Protein AF-A0A5N7SQB0-F1 (afdb_monomer)

pLDDT: mean 90.62, std 7.7, range [56.22, 97.38]

Secondary structure (DSSP, 8-state):
--HHHHHHHHHHTT-PPPPHHHHHHHTTS-HHHHHHHHHHHHHHHHHHH-HHHHHHHHHHHHHHHHHHHHHHHHHHHHHHHHHHHHHHHHHHHHHHHHHHHHHHHHHHHHHT--

Foldseek 3Di:
DDPVVVQVVQVVVVHDHDDLVSVCVVVVHDSVVSVVVVVVVVVVCVCVVPVVNVVVVVVVVVVVVVVVVVVVVVVVVVVVVVVVVVVVVVVVVVVVVVVVVVVVVVVCVVVVVD

Nearest PDB structures (foldseek):
  1xsv-assembly1_B  TM=2.990E-01  e=1.217E+00  Staphylococcus aureus

Structure (mmCIF, N/CA/C/O backbone):
data_AF-A0A5N7SQB0-F1
#
_entry.id   AF-A0A5N7SQB0-F1
#
loop_
_atom_site.group_PDB
_atom_site.id
_atom_site.type_symbol
_atom_site.label_atom_id
_atom_site.label_alt_id
_atom_site.label_comp_id
_atom_site.label_asym_id
_atom_site.label_entity_id
_atom_site.label_seq_id
_atom_site.pdbx_PDB_ins_code
_atom_site.Cartn_x
_atom_site.Cartn_y
_atom_site.Cartn_z
_atom_site.occupancy
_atom_site.B_iso_or_equiv
_atom_site.auth_seq_id
_atom_site.auth_comp_id
_atom_site.auth_asym_id
_atom_site.auth_atom_id
_atom_site.pdbx_PDB_model_num
ATOM 1 N N . MET A 1 1 ? -42.884 0.099 14.820 1.00 60.56 1 MET A N 1
ATOM 2 C CA . MET A 1 1 ? -41.728 0.254 15.721 1.00 60.56 1 MET A CA 1
ATOM 3 C C . MET A 1 1 ? -41.604 -0.990 16.571 1.00 60.56 1 MET A C 1
ATOM 5 O O . MET A 1 1 ? -42.610 -1.422 17.122 1.00 60.56 1 MET A O 1
ATOM 9 N N . THR A 1 2 ? -40.414 -1.573 16.641 1.00 82.12 2 THR A N 1
ATOM 10 C CA . THR A 1 2 ? -40.119 -2.744 17.480 1.00 82.12 2 THR A CA 1
ATOM 11 C C . THR A 1 2 ? -39.873 -2.333 18.937 1.00 82.12 2 THR A C 1
ATOM 13 O O . THR A 1 2 ? -39.566 -1.176 19.230 1.00 82.12 2 THR A O 1
ATOM 16 N N . GLU A 1 3 ? -39.988 -3.275 19.876 1.00 84.62 3 GLU A N 1
ATOM 17 C CA . GLU A 1 3 ? -39.728 -3.027 21.305 1.00 84.62 3 GLU A CA 1
ATOM 18 C C . GLU A 1 3 ? -38.309 -2.481 21.552 1.00 84.62 3 GLU A C 1
ATOM 20 O O . GLU A 1 3 ? -38.100 -1.591 22.376 1.00 84.62 3 GLU A O 1
ATOM 25 N N . PHE A 1 4 ? -37.331 -2.954 20.779 1.00 88.44 4 PHE A N 1
ATOM 26 C CA . PHE A 1 4 ? -35.957 -2.467 20.843 1.00 88.44 4 PHE A CA 1
ATOM 27 C C . PHE A 1 4 ? -35.809 -1.018 20.358 1.00 88.44 4 PHE A C 1
ATOM 29 O O . PHE A 1 4 ? -35.087 -0.239 20.980 1.00 88.44 4 PHE A O 1
ATOM 36 N N . GLU A 1 5 ? -36.513 -0.623 19.295 1.00 87.56 5 GLU A N 1
ATOM 37 C CA . GLU A 1 5 ? -36.507 0.762 18.804 1.00 87.56 5 GLU A CA 1
ATOM 38 C C . GLU A 1 5 ? -37.058 1.734 19.855 1.00 87.56 5 GLU A C 1
ATOM 40 O O . GLU A 1 5 ? -36.481 2.800 20.071 1.00 87.56 5 GLU A O 1
ATOM 45 N N . LEU A 1 6 ? -38.111 1.338 20.577 1.00 89.44 6 LEU A N 1
ATOM 46 C CA . LEU A 1 6 ? -38.659 2.121 21.689 1.00 89.44 6 LEU A CA 1
ATOM 47 C C . LEU A 1 6 ? -37.648 2.270 22.835 1.00 89.44 6 LEU A C 1
ATOM 49 O O . LEU A 1 6 ? -37.477 3.367 23.371 1.00 89.44 6 LEU A O 1
ATOM 53 N N . GLN A 1 7 ? -36.924 1.200 23.176 1.00 91.50 7 GLN A N 1
ATOM 54 C CA . GLN A 1 7 ? -35.849 1.255 24.175 1.00 91.50 7 GLN A CA 1
ATOM 55 C C . GLN A 1 7 ? -34.690 2.160 23.730 1.00 91.50 7 GLN A C 1
ATOM 57 O O . GLN A 1 7 ? -34.118 2.876 24.549 1.00 91.50 7 GLN A O 1
ATOM 62 N N . LEU A 1 8 ? -34.355 2.167 22.438 1.00 91.50 8 LEU A N 1
ATOM 63 C CA . LEU A 1 8 ? -33.333 3.041 21.855 1.00 91.50 8 LEU A CA 1
ATOM 64 C C . LEU A 1 8 ? -33.718 4.520 21.952 1.00 91.50 8 LEU A C 1
ATOM 66 O O . LEU A 1 8 ? -32.888 5.345 22.336 1.00 91.50 8 LEU A O 1
ATOM 70 N N . VAL A 1 9 ? -34.970 4.852 21.631 1.00 92.38 9 VAL A N 1
ATOM 71 C CA . VAL A 1 9 ? -35.502 6.217 21.754 1.00 92.38 9 VAL A CA 1
ATOM 72 C C . VAL A 1 9 ? -35.510 6.657 23.218 1.00 92.38 9 VAL A C 1
ATOM 74 O O . VAL A 1 9 ? -34.999 7.733 23.531 1.00 92.38 9 VAL A O 1
ATOM 77 N N . ALA A 1 10 ? -35.996 5.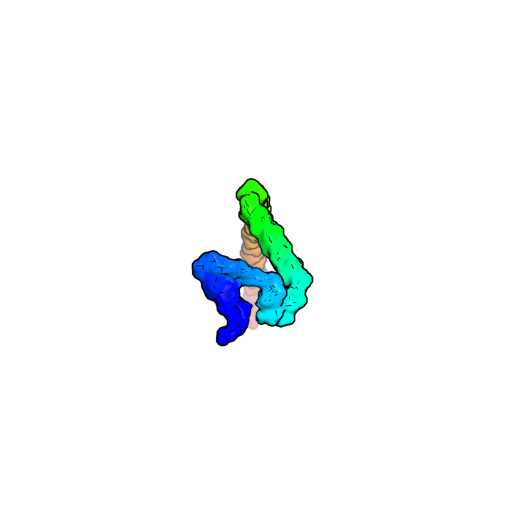806 24.127 1.00 92.25 10 ALA A N 1
ATOM 78 C CA . ALA A 1 10 ? -36.001 6.093 25.560 1.00 92.25 10 ALA A CA 1
ATOM 79 C C . ALA A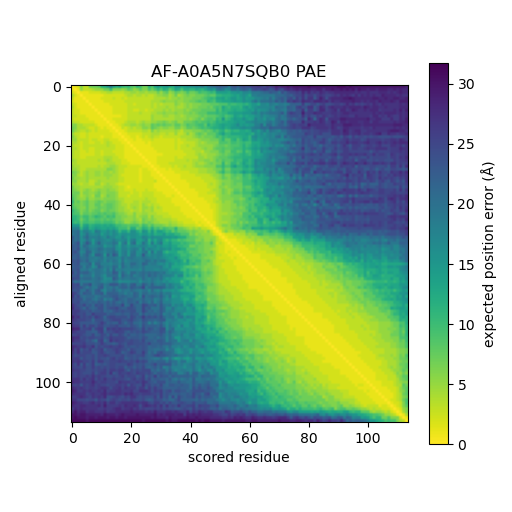 1 10 ? -34.584 6.300 26.112 1.00 92.25 10 ALA A C 1
ATOM 81 O O . ALA A 1 10 ? -34.348 7.230 26.880 1.00 92.25 10 ALA A O 1
ATOM 82 N N . TRP A 1 11 ? -33.618 5.478 25.694 1.00 94.56 11 TRP A N 1
ATOM 83 C CA . TRP A 1 11 ? -32.230 5.621 26.123 1.00 94.56 11 TRP A CA 1
ATOM 84 C C . TRP A 1 11 ? -31.598 6.930 25.635 1.00 94.56 11 TRP A C 1
ATOM 86 O O . TRP A 1 11 ? -30.933 7.614 26.413 1.00 94.56 11 TR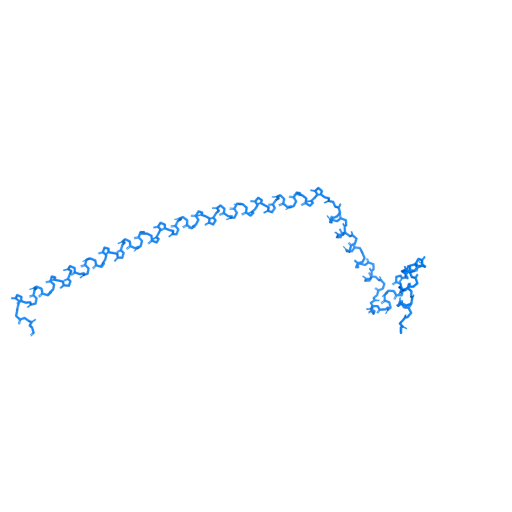P A O 1
ATOM 96 N N . ARG A 1 12 ? -31.841 7.329 24.377 1.00 93.44 12 ARG A N 1
ATOM 97 C CA . ARG A 1 12 ? -31.364 8.618 23.840 1.00 93.44 12 ARG A CA 1
ATOM 98 C C . ARG A 1 12 ? -31.939 9.821 24.587 1.00 93.44 12 ARG A C 1
ATOM 100 O O . ARG A 1 12 ? -31.262 10.836 24.6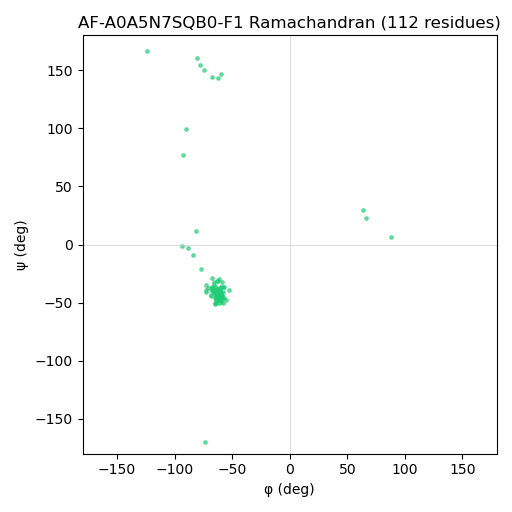90 1.00 93.44 12 ARG A O 1
ATOM 107 N N . ALA A 1 13 ? -33.141 9.690 25.143 1.00 94.50 13 ALA A N 1
ATOM 108 C CA . ALA A 1 13 ? -33.770 10.695 25.996 1.00 94.50 13 ALA A CA 1
ATOM 109 C C . ALA A 1 13 ? -33.285 10.661 27.467 1.00 94.50 13 ALA A C 1
ATOM 111 O O . ALA A 1 13 ? -33.895 11.291 28.325 1.00 94.50 13 ALA A O 1
ATOM 112 N N . GLY A 1 14 ? -32.214 9.920 27.785 1.00 93.31 14 GLY A N 1
ATOM 113 C CA . GLY A 1 14 ? -31.669 9.799 29.146 1.00 93.31 14 GLY A CA 1
ATOM 114 C C . GLY A 1 14 ? -32.304 8.688 29.990 1.00 93.31 14 GLY A C 1
ATOM 115 O O . GLY A 1 14 ? -31.998 8.557 31.174 1.00 93.31 14 GLY A O 1
ATOM 116 N N . GLY A 1 15 ? -33.175 7.869 29.397 1.00 92.81 15 GLY A N 1
ATOM 117 C CA . GLY A 1 15 ? -33.765 6.697 30.035 1.00 92.81 15 GLY A CA 1
ATOM 118 C C . GLY A 1 15 ? -32.791 5.523 30.187 1.00 92.81 15 GLY A C 1
ATOM 119 O O . GLY A 1 15 ? -31.580 5.623 29.973 1.00 92.81 15 GLY A O 1
ATOM 120 N N . ARG A 1 16 ? -33.325 4.355 30.562 1.00 92.62 16 ARG A N 1
ATOM 121 C CA . ARG A 1 16 ? -32.517 3.141 30.769 1.00 92.62 16 ARG A CA 1
ATOM 122 C C . ARG A 1 16 ? -31.922 2.620 29.458 1.00 92.62 16 ARG A C 1
ATOM 124 O O . ARG A 1 16 ? -32.572 2.640 28.419 1.00 92.62 16 ARG A O 1
ATOM 131 N N . LYS A 1 17 ? -30.698 2.088 29.545 1.00 92.50 17 LYS A N 1
ATOM 132 C CA . LYS A 1 17 ? -30.027 1.395 28.435 1.00 92.50 17 LYS A CA 1
ATOM 133 C C . LYS A 1 17 ? -30.812 0.146 28.001 1.00 92.50 17 LYS A C 1
ATOM 135 O O . LYS A 1 17 ? -31.319 -0.561 28.876 1.00 92.50 17 LYS A O 1
ATOM 140 N N . PRO A 1 18 ? -30.850 -0.176 26.693 1.00 92.12 18 PRO A N 1
ATOM 141 C CA . PRO A 1 18 ? -31.406 -1.435 26.211 1.00 92.12 18 PRO A CA 1
ATOM 142 C C . PRO A 1 18 ? -30.665 -2.637 26.803 1.00 92.12 18 PRO A C 1
ATOM 144 O O . PRO A 1 18 ? -29.456 -2.594 27.044 1.00 92.12 18 PRO A O 1
ATOM 147 N N . SER A 1 19 ? -31.393 -3.726 27.021 1.00 91.69 19 SER A N 1
ATOM 148 C CA . SER A 1 19 ? -30.807 -4.969 27.520 1.00 91.69 19 SER A CA 1
ATOM 149 C C . SER A 1 19 ? -30.075 -5.732 26.409 1.00 91.69 19 SER A C 1
ATOM 151 O O . SER A 1 19 ? -30.438 -5.659 25.239 1.00 91.69 19 SER A O 1
ATOM 153 N N . VAL A 1 20 ? -29.089 -6.561 26.768 1.00 91.25 20 VAL A N 1
ATOM 154 C CA . VAL A 1 20 ? -28.423 -7.456 25.797 1.00 91.25 20 VAL A CA 1
ATOM 155 C C . VAL A 1 20 ? -29.420 -8.410 25.133 1.00 91.25 20 VAL A C 1
ATOM 157 O O . VAL A 1 20 ? -29.250 -8.774 23.973 1.00 91.25 20 VAL A O 1
ATOM 160 N N . ARG A 1 21 ? -30.472 -8.808 25.858 1.00 92.19 21 ARG A N 1
ATOM 161 C CA . ARG A 1 21 ? -31.533 -9.671 25.335 1.00 92.19 21 ARG A CA 1
ATOM 162 C C . ARG A 1 21 ? -32.320 -8.977 24.224 1.00 92.19 21 ARG A C 1
ATOM 164 O O . ARG A 1 21 ? -32.428 -9.547 23.148 1.00 92.19 21 ARG A O 1
ATOM 171 N N . SER A 1 22 ? -32.790 -7.755 24.461 1.00 92.31 22 SER A N 1
ATOM 172 C CA . SER A 1 22 ? -33.559 -6.998 23.466 1.00 92.31 22 SER A CA 1
ATOM 173 C C . SER A 1 22 ? -32.724 -6.625 22.240 1.00 92.31 22 SER A C 1
ATOM 175 O O . SER A 1 22 ? -33.233 -6.667 21.126 1.00 92.31 22 SER A O 1
ATOM 177 N N . VAL A 1 23 ? -31.425 -6.350 22.417 1.00 91.06 23 VAL A N 1
ATOM 178 C CA . VAL A 1 23 ? -30.479 -6.180 21.297 1.00 91.06 23 VAL A CA 1
ATOM 179 C C . VAL A 1 23 ? -30.352 -7.472 20.483 1.00 91.06 23 VAL A C 1
ATOM 181 O O . VAL A 1 23 ? -30.419 -7.444 19.258 1.00 91.06 23 VAL A O 1
ATOM 184 N N . ALA A 1 24 ? -30.169 -8.613 21.153 1.00 92.31 24 ALA A N 1
ATOM 185 C CA . ALA A 1 24 ? -30.009 -9.908 20.497 1.00 92.31 24 ALA A CA 1
ATOM 186 C C . ALA A 1 24 ? -31.264 -10.305 19.700 1.00 92.31 24 ALA A C 1
ATOM 188 O O . ALA A 1 24 ? -31.150 -10.706 18.543 1.00 92.31 24 ALA A O 1
ATOM 189 N N . GLU A 1 25 ? -32.444 -10.136 20.303 1.00 92.25 25 GLU A N 1
ATOM 190 C CA . GLU A 1 25 ? -33.745 -10.409 19.682 1.00 92.25 25 GLU A CA 1
ATOM 191 C C . GLU A 1 25 ? -33.989 -9.501 18.467 1.00 92.25 25 GLU A C 1
ATOM 193 O O . GLU A 1 25 ? -34.350 -10.000 17.404 1.00 92.25 25 GLU A O 1
ATOM 198 N N . ALA A 1 26 ? -33.704 -8.198 18.568 1.00 91.38 26 ALA A N 1
ATOM 199 C CA . ALA A 1 26 ? -33.860 -7.266 17.448 1.00 91.38 26 ALA A CA 1
ATOM 200 C C . ALA A 1 26 ? -32.907 -7.547 16.277 1.00 91.38 26 ALA A C 1
ATOM 202 O O . ALA A 1 26 ? -33.259 -7.320 15.122 1.00 91.38 26 ALA A O 1
ATOM 203 N N . CYS A 1 27 ? -31.703 -8.044 16.565 1.00 88.38 27 CYS A N 1
ATOM 204 C CA . CYS A 1 27 ? -30.715 -8.403 15.551 1.00 88.38 27 CYS A CA 1
ATOM 205 C C . CYS A 1 27 ? -30.856 -9.847 15.037 1.00 88.38 27 CYS A C 1
ATOM 207 O O . CYS A 1 27 ? -30.090 -10.240 14.160 1.00 88.38 27 CYS A O 1
ATOM 209 N N . GLY A 1 28 ? -31.780 -10.650 15.579 1.00 92.81 28 GLY A N 1
ATOM 210 C CA . GLY A 1 28 ? -31.946 -12.055 15.193 1.00 92.81 28 GLY A CA 1
ATOM 211 C C . GLY A 1 28 ? -30.730 -12.936 15.511 1.00 92.81 28 GLY A C 1
ATOM 212 O O . GLY A 1 28 ? -30.461 -13.900 14.799 1.00 92.81 28 GLY A O 1
ATOM 213 N N . ILE A 1 29 ? -29.966 -12.606 16.558 1.00 93.81 29 ILE A N 1
ATOM 214 C CA . ILE A 1 29 ? -28.738 -13.319 16.947 1.00 93.81 29 ILE A CA 1
ATOM 215 C C . ILE A 1 29 ? -28.794 -13.805 18.395 1.00 93.81 29 ILE A C 1
ATOM 217 O O . ILE A 1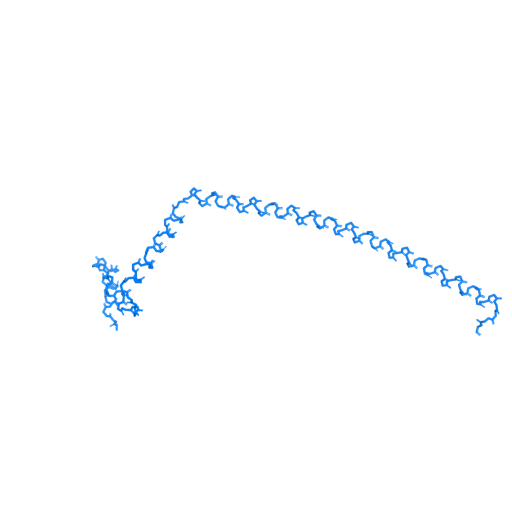 29 ? -29.622 -13.386 19.197 1.00 93.81 29 ILE A O 1
ATOM 221 N N . SER A 1 30 ? -27.866 -14.685 18.773 1.00 95.56 30 SER A N 1
ATOM 222 C CA . SER A 1 30 ? -27.741 -15.124 20.164 1.00 95.56 30 SER A CA 1
ATOM 223 C C . SER A 1 30 ? -27.109 -14.049 21.057 1.00 95.56 30 SER A C 1
ATOM 225 O O . SER A 1 30 ? -26.221 -13.302 20.635 1.00 95.56 30 SER A O 1
ATOM 227 N N . ARG A 1 31 ? -27.478 -14.040 22.347 1.00 94.31 31 ARG A N 1
ATOM 228 C CA . ARG A 1 31 ? -26.856 -13.171 23.370 1.00 94.31 31 ARG A CA 1
ATOM 229 C C . ARG A 1 31 ? -25.329 -13.309 23.405 1.00 94.31 31 ARG A C 1
ATOM 231 O O . ARG A 1 31 ? -24.622 -12.313 23.507 1.00 94.31 31 ARG A O 1
ATOM 238 N N . GLN A 1 32 ? -24.813 -14.532 23.252 1.00 95.19 32 GLN A N 1
ATOM 239 C CA . GLN A 1 32 ? -23.372 -14.812 23.193 1.00 95.19 32 GLN A CA 1
ATOM 240 C C . GLN A 1 32 ? -22.679 -14.053 22.049 1.00 95.19 32 GLN A C 1
ATOM 242 O O . GLN A 1 32 ? -21.540 -13.612 22.182 1.00 95.19 32 GLN A O 1
ATOM 247 N N . SER A 1 33 ? -23.356 -13.910 20.908 1.00 93.56 33 SER A N 1
ATOM 248 C CA . SER A 1 33 ? -22.817 -13.208 19.741 1.00 93.56 33 SER A CA 1
ATOM 249 C C . SER A 1 33 ? -22.785 -11.698 19.961 1.00 93.56 33 SER A C 1
ATOM 251 O O . SER A 1 33 ? -21.806 -11.063 19.577 1.00 93.56 33 SER A O 1
ATOM 253 N N . VAL A 1 34 ? -23.766 -11.141 20.683 1.00 92.94 34 VAL A N 1
ATOM 254 C CA . VAL A 1 34 ? -23.726 -9.739 21.134 1.00 92.94 34 VAL A CA 1
ATOM 255 C C . VAL A 1 34 ? -22.517 -9.493 22.040 1.00 92.94 34 VAL A C 1
ATOM 257 O O . VAL A 1 34 ? -21.773 -8.543 21.807 1.00 92.94 34 VAL A O 1
ATOM 260 N N . TYR A 1 35 ? -22.257 -10.366 23.021 1.00 94.25 35 TYR A N 1
ATOM 261 C CA . TYR A 1 35 ? -21.085 -10.231 23.896 1.00 94.25 35 TYR A CA 1
ATOM 262 C C . TYR A 1 35 ? -19.761 -10.315 23.130 1.00 94.25 35 TYR A C 1
ATOM 264 O O . TYR A 1 35 ? -18.891 -9.471 23.338 1.00 94.25 35 TYR A O 1
ATOM 272 N N . ARG A 1 36 ? -19.622 -11.276 22.207 1.00 93.12 36 ARG A N 1
ATOM 273 C CA . ARG A 1 36 ? -18.423 -11.396 21.359 1.00 93.12 36 ARG A CA 1
ATOM 274 C C . ARG A 1 36 ? -18.211 -10.155 20.494 1.00 93.12 36 ARG A C 1
ATOM 276 O O . ARG A 1 36 ? -17.101 -9.631 20.431 1.00 93.12 36 ARG A O 1
ATOM 283 N N . SER A 1 37 ? -19.277 -9.652 19.872 1.00 90.94 37 SER A N 1
ATOM 284 C CA . SER A 1 37 ? -19.218 -8.423 19.078 1.00 90.94 37 SER A CA 1
ATOM 285 C C . SER A 1 37 ? -18.821 -7.225 19.939 1.00 90.94 37 SER A C 1
ATOM 287 O O . SER A 1 37 ? -17.961 -6.442 19.545 1.00 90.94 37 SER A O 1
ATOM 289 N N . HIS A 1 38 ? -19.407 -7.090 21.130 1.00 90.75 38 HIS A N 1
ATOM 290 C CA . HIS A 1 38 ? -19.089 -6.006 22.052 1.00 90.75 38 HIS A CA 1
ATOM 291 C C . HIS A 1 38 ? -17.623 -6.049 22.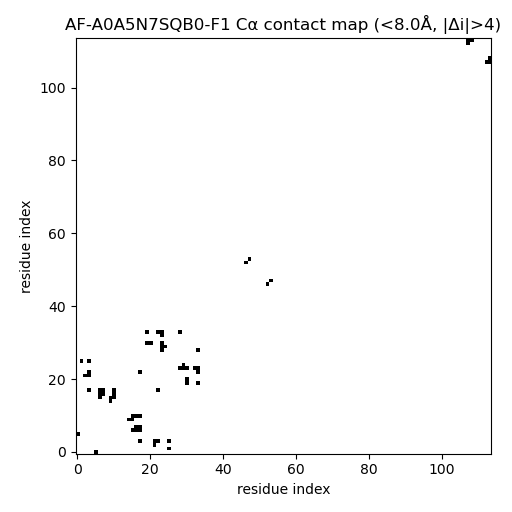503 1.00 90.75 38 HIS A C 1
ATOM 293 O O . HIS A 1 38 ? -16.945 -5.028 22.446 1.00 90.75 38 HIS A O 1
ATOM 299 N N . GLN A 1 39 ? -17.107 -7.227 22.868 1.00 92.62 39 GLN A N 1
ATOM 300 C CA . GLN A 1 39 ? -15.697 -7.407 23.226 1.00 92.62 39 GLN A CA 1
ATOM 301 C C . GLN A 1 39 ? -14.755 -7.000 22.089 1.00 92.62 39 GLN A C 1
ATOM 303 O O . GLN A 1 39 ? -13.776 -6.299 22.332 1.00 92.62 39 GLN A O 1
ATOM 308 N N . CYS A 1 40 ? -15.065 -7.382 20.847 1.00 90.69 40 CYS A N 1
ATOM 309 C CA . CYS A 1 40 ? -14.268 -7.000 19.682 1.00 90.69 40 CYS A CA 1
ATOM 310 C C . CYS A 1 40 ? -14.248 -5.476 19.475 1.00 90.69 40 CYS A C 1
ATOM 312 O O . CYS A 1 40 ? -13.186 -4.889 19.269 1.00 90.69 40 CYS A O 1
ATOM 314 N N . VAL A 1 41 ? -15.407 -4.821 19.588 1.00 90.06 41 VAL A N 1
ATOM 315 C CA . VAL A 1 41 ? -15.514 -3.360 19.470 1.00 90.06 41 VAL A CA 1
ATOM 316 C C . VAL A 1 41 ? -14.736 -2.660 20.583 1.00 90.06 41 VAL A C 1
ATOM 318 O O . VAL A 1 41 ? -13.976 -1.740 20.298 1.00 90.06 41 VAL A O 1
ATOM 321 N N . VAL A 1 42 ? -14.869 -3.111 21.833 1.00 90.44 42 VAL A N 1
ATOM 322 C CA . VAL A 1 42 ? -14.133 -2.542 22.972 1.00 90.44 42 VAL A CA 1
ATOM 323 C C . VAL A 1 42 ? -12.627 -2.710 22.796 1.00 90.44 42 VAL A C 1
ATOM 325 O O . VAL A 1 42 ? -11.896 -1.746 22.992 1.00 90.44 42 VAL A O 1
ATOM 328 N N . ALA A 1 43 ? -12.157 -3.884 22.367 1.00 86.94 43 ALA A N 1
ATOM 329 C CA . ALA A 1 43 ? -10.739 -4.118 22.099 1.00 86.94 43 ALA A CA 1
ATOM 330 C C . ALA A 1 43 ? -10.202 -3.180 21.006 1.00 86.94 43 ALA A C 1
ATOM 332 O O . ALA A 1 43 ? -9.108 -2.637 21.134 1.00 86.94 43 ALA A O 1
ATOM 333 N N . LYS A 1 44 ? -10.996 -2.932 19.960 1.00 84.62 44 LYS A N 1
ATOM 334 C CA . LYS A 1 44 ? -10.622 -2.025 18.871 1.00 84.62 44 LYS A CA 1
ATOM 335 C C . LYS A 1 44 ? -10.629 -0.558 19.296 1.00 84.62 44 LYS A C 1
ATOM 337 O O . LYS A 1 44 ? -9.758 0.199 18.885 1.00 84.62 44 LYS A O 1
ATOM 342 N N . ILE A 1 45 ? -11.578 -0.157 20.143 1.00 85.69 45 ILE A N 1
ATOM 343 C CA . ILE A 1 45 ? -11.576 1.172 20.766 1.00 85.69 45 ILE A CA 1
ATOM 344 C C . ILE A 1 45 ? -10.346 1.320 21.661 1.00 85.69 45 ILE A C 1
ATOM 346 O O . ILE A 1 45 ? -9.660 2.327 21.549 1.00 85.69 45 ILE A O 1
ATOM 350 N N . ALA A 1 46 ? -10.030 0.316 22.482 1.00 82.88 46 ALA A N 1
ATOM 351 C CA . ALA A 1 46 ? -8.855 0.322 23.348 1.00 82.88 46 ALA A CA 1
ATOM 352 C C . ALA A 1 46 ? -7.559 0.474 22.534 1.00 82.88 46 ALA A C 1
ATOM 354 O O . ALA A 1 46 ? -6.738 1.337 22.834 1.00 82.88 46 ALA A O 1
ATOM 355 N N . GLU A 1 47 ? -7.422 -0.285 21.444 1.00 80.88 47 GLU A N 1
ATOM 356 C CA . GLU A 1 47 ? -6.299 -0.174 20.511 1.00 80.88 47 GLU A CA 1
ATOM 357 C C . GLU A 1 47 ? -6.184 1.216 19.868 1.00 80.88 47 GLU A C 1
ATOM 359 O O . GLU A 1 47 ? -5.082 1.742 19.743 1.00 80.88 47 GLU A O 1
ATOM 364 N N . LEU A 1 48 ? -7.306 1.819 19.469 1.00 76.69 48 LEU A N 1
ATOM 365 C CA . LEU A 1 48 ? -7.326 3.154 18.862 1.00 76.69 48 LEU A CA 1
ATOM 366 C C . LEU A 1 48 ? -7.165 4.288 19.883 1.00 76.69 48 LEU A C 1
ATOM 368 O O . LEU A 1 48 ? -6.814 5.402 19.498 1.00 76.69 48 LEU A O 1
ATOM 372 N N . SER A 1 49 ? -7.452 4.017 21.155 1.00 79.56 49 SER A N 1
ATOM 373 C CA . SER A 1 49 ? -7.401 4.995 22.242 1.00 79.56 49 SER A CA 1
ATOM 374 C C . SER A 1 49 ? -6.011 5.187 22.840 1.00 79.56 49 SER A C 1
ATOM 376 O O . SER A 1 49 ? -5.837 6.120 23.615 1.00 79.56 49 SER A O 1
ATOM 378 N N . ASP A 1 50 ? -5.033 4.348 22.479 1.00 82.88 50 ASP A N 1
ATOM 379 C CA . ASP A 1 50 ? -3.634 4.527 22.867 1.00 82.88 50 ASP A CA 1
ATOM 380 C C . ASP A 1 50 ? -2.893 5.384 21.815 1.00 82.88 50 ASP A C 1
ATOM 382 O O . ASP A 1 50 ? -2.480 4.869 20.764 1.00 82.88 50 ASP A O 1
ATOM 386 N N . PRO A 1 51 ? -2.712 6.699 22.059 1.00 77.19 51 PRO A N 1
ATOM 387 C CA . PRO A 1 51 ? -2.044 7.585 21.112 1.00 77.19 51 PRO A CA 1
ATOM 388 C C . PRO A 1 51 ? -0.578 7.198 20.885 1.00 77.19 51 PRO A C 1
ATOM 390 O O . PRO A 1 51 ? -0.088 7.344 19.767 1.00 77.19 51 PRO A O 1
ATOM 393 N N . GLN A 1 52 ? 0.108 6.633 21.885 1.00 80.69 52 GLN A N 1
ATOM 394 C CA . GLN A 1 52 ? 1.522 6.274 21.765 1.00 80.69 52 GLN A CA 1
ATOM 395 C C . GLN A 1 52 ? 1.718 5.058 20.862 1.00 80.69 52 GLN A C 1
ATOM 397 O O . GLN A 1 52 ? 2.633 5.037 20.035 1.00 80.69 52 GLN A O 1
ATOM 402 N N . LYS A 1 53 ? 0.851 4.044 20.982 1.00 80.56 53 LYS A N 1
ATOM 403 C CA . LYS A 1 53 ? 0.863 2.894 20.066 1.00 80.56 53 LYS A CA 1
ATOM 404 C C . LYS A 1 53 ? 0.607 3.347 18.628 1.00 80.56 53 LYS A C 1
ATOM 406 O O . LYS A 1 53 ? 1.322 2.938 17.715 1.00 80.56 53 LYS A O 1
ATOM 411 N N . ARG A 1 54 ? -0.359 4.249 18.432 1.00 79.38 54 ARG A N 1
ATOM 412 C CA . ARG A 1 54 ? -0.696 4.792 17.111 1.00 79.38 54 ARG A CA 1
ATOM 413 C C . ARG A 1 54 ? 0.458 5.572 16.483 1.00 79.38 54 ARG A C 1
ATOM 415 O O . ARG A 1 54 ? 0.740 5.379 15.303 1.00 79.38 54 ARG A O 1
ATOM 422 N N . GLU A 1 55 ? 1.122 6.431 17.250 1.00 83.88 55 GLU A N 1
ATOM 423 C CA . GLU A 1 55 ? 2.289 7.191 16.785 1.00 83.88 55 GLU A CA 1
ATOM 424 C C . GLU A 1 55 ? 3.436 6.269 16.363 1.00 83.88 55 GLU A C 1
ATOM 426 O O . GLU A 1 55 ? 4.004 6.455 15.285 1.00 83.88 55 GLU A O 1
ATOM 431 N N . ARG A 1 56 ? 3.726 5.225 17.152 1.00 84.75 56 ARG A N 1
ATOM 432 C CA . ARG A 1 56 ? 4.745 4.220 16.808 1.00 84.75 56 ARG A CA 1
ATOM 433 C C . ARG A 1 56 ? 4.399 3.471 15.523 1.00 84.75 56 ARG A C 1
ATOM 435 O O . ARG A 1 56 ? 5.255 3.355 14.651 1.00 84.75 56 ARG A O 1
ATOM 442 N N . ASP A 1 57 ? 3.154 3.023 15.369 1.00 85.31 57 ASP A N 1
ATOM 443 C CA . ASP A 1 57 ? 2.701 2.312 14.166 1.00 85.31 57 ASP A CA 1
ATOM 444 C C . ASP A 1 57 ? 2.778 3.191 12.909 1.00 85.31 57 ASP A C 1
ATOM 446 O O . ASP A 1 57 ? 3.126 2.716 11.824 1.00 85.31 57 ASP A O 1
ATOM 450 N N . VAL A 1 58 ? 2.455 4.482 13.034 1.00 88.69 58 VAL A N 1
ATOM 451 C CA . VAL A 1 58 ? 2.575 5.447 11.933 1.00 88.69 58 VAL A CA 1
ATOM 452 C C . VAL A 1 58 ? 4.042 5.689 11.582 1.00 88.69 58 VAL A C 1
ATOM 454 O O . VAL A 1 58 ? 4.378 5.655 10.398 1.00 88.69 58 VAL A O 1
ATOM 457 N N . ALA A 1 59 ? 4.920 5.869 12.572 1.00 90.81 59 ALA A N 1
ATOM 458 C CA . ALA A 1 59 ? 6.354 6.048 12.344 1.00 90.81 59 ALA A CA 1
ATOM 459 C C . ALA A 1 59 ? 6.966 4.843 11.607 1.00 90.81 59 ALA A C 1
ATOM 461 O O . ALA A 1 59 ? 7.619 5.011 10.579 1.00 90.81 59 ALA A O 1
ATOM 462 N N . LEU A 1 60 ? 6.642 3.623 12.048 1.00 93.38 60 LEU A N 1
ATOM 463 C CA . LEU A 1 60 ? 7.093 2.380 11.416 1.00 93.38 60 LEU A CA 1
ATOM 464 C C . LEU A 1 60 ? 6.627 2.273 9.957 1.00 93.38 60 LEU A C 1
ATOM 466 O O . LEU A 1 60 ? 7.394 1.892 9.073 1.00 93.38 60 LEU A O 1
ATOM 470 N N . LYS A 1 61 ? 5.374 2.654 9.676 1.00 94.81 61 LYS A N 1
ATOM 471 C CA . LYS A 1 61 ? 4.849 2.701 8.302 1.00 94.81 61 LYS A CA 1
ATOM 472 C C . LYS A 1 61 ? 5.572 3.735 7.446 1.00 94.81 61 LYS A C 1
ATOM 474 O O . LYS A 1 61 ? 5.857 3.449 6.286 1.00 94.81 61 LYS A O 1
ATOM 479 N N . ILE A 1 62 ? 5.868 4.913 7.993 1.00 95.62 62 ILE A N 1
ATOM 480 C CA . ILE A 1 62 ? 6.622 5.954 7.284 1.00 95.62 62 ILE A CA 1
ATOM 481 C C . ILE A 1 62 ? 8.013 5.437 6.911 1.00 95.62 62 ILE A C 1
ATOM 483 O O . ILE A 1 62 ? 8.424 5.597 5.763 1.00 95.62 62 ILE A O 1
ATOM 487 N N . ASP A 1 63 ? 8.712 4.772 7.827 1.00 95.94 63 ASP A N 1
ATOM 488 C CA . ASP A 1 63 ? 10.054 4.248 7.563 1.00 95.94 63 ASP A CA 1
ATOM 489 C C . ASP A 1 63 ? 10.046 3.137 6.505 1.00 95.94 63 ASP A C 1
ATOM 491 O O . ASP A 1 63 ? 10.866 3.153 5.583 1.00 95.94 63 ASP A O 1
ATOM 495 N N . LEU A 1 64 ? 9.059 2.237 6.546 1.00 96.38 64 LEU A N 1
ATOM 496 C CA . LEU A 1 64 ? 8.864 1.229 5.499 1.00 96.38 64 LEU A CA 1
ATOM 497 C C . LEU A 1 64 ? 8.579 1.861 4.129 1.00 96.38 64 LEU A C 1
ATOM 499 O O . LEU A 1 64 ? 9.108 1.407 3.112 1.00 96.38 64 LEU A O 1
ATOM 503 N N . LEU A 1 65 ? 7.758 2.914 4.084 1.00 96.88 65 LEU A N 1
ATOM 504 C CA . LEU A 1 65 ? 7.460 3.634 2.845 1.00 96.88 65 LEU A CA 1
ATOM 505 C C . LEU A 1 65 ? 8.689 4.373 2.302 1.00 96.88 65 LEU A C 1
ATOM 507 O O . LEU A 1 65 ? 8.915 4.357 1.093 1.00 96.88 65 LEU A O 1
ATOM 511 N N . ARG A 1 66 ? 9.508 4.969 3.175 1.00 96.81 66 ARG A N 1
ATOM 512 C CA . ARG A 1 66 ? 10.771 5.624 2.798 1.00 96.81 66 ARG A CA 1
ATOM 513 C C . ARG A 1 66 ? 11.760 4.639 2.192 1.00 96.81 66 ARG A C 1
ATOM 515 O O . ARG A 1 66 ? 12.339 4.923 1.146 1.00 96.81 66 ARG A O 1
ATOM 522 N N . GLU A 1 67 ? 11.929 3.479 2.816 1.00 97.25 67 GLU A N 1
ATOM 523 C CA . GLU A 1 67 ? 12.817 2.435 2.307 1.00 97.25 67 GLU A CA 1
ATOM 524 C C . GLU A 1 67 ? 12.317 1.877 0.968 1.00 97.25 67 GLU A C 1
ATOM 526 O O . GLU A 1 67 ? 13.097 1.695 0.033 1.00 97.25 67 GLU A O 1
ATOM 531 N N . ARG A 1 68 ? 11.000 1.676 0.827 1.00 96.00 68 ARG A N 1
ATOM 532 C CA . ARG A 1 68 ? 10.407 1.267 -0.451 1.00 96.00 68 ARG A CA 1
ATOM 533 C C . ARG A 1 68 ? 10.668 2.299 -1.546 1.00 96.00 68 ARG A C 1
ATOM 535 O O . ARG A 1 68 ? 11.086 1.918 -2.634 1.00 96.00 68 ARG A O 1
ATOM 542 N N . LEU A 1 69 ? 10.458 3.584 -1.260 1.00 96.31 69 LEU A N 1
ATOM 543 C CA . LEU A 1 69 ? 10.716 4.660 -2.215 1.00 96.31 69 LEU A CA 1
ATOM 544 C C . LEU A 1 69 ? 12.186 4.687 -2.646 1.00 96.31 69 LEU A C 1
ATOM 546 O O . LEU A 1 69 ? 12.460 4.773 -3.838 1.00 96.31 69 LEU A O 1
ATOM 550 N N . ARG A 1 70 ? 13.124 4.557 -1.699 1.00 97.12 70 ARG A N 1
ATOM 551 C CA . ARG A 1 70 ? 14.565 4.508 -1.988 1.00 97.12 70 ARG A CA 1
ATOM 552 C C . ARG A 1 70 ? 14.903 3.407 -2.997 1.00 97.12 70 ARG A C 1
ATOM 554 O O . ARG A 1 70 ? 15.580 3.675 -3.983 1.00 97.12 70 ARG A O 1
ATOM 561 N N . ARG A 1 71 ? 14.380 2.196 -2.784 1.00 96.75 71 ARG A N 1
ATOM 562 C CA . ARG A 1 71 ? 14.596 1.055 -3.690 1.00 96.75 71 ARG A CA 1
ATOM 563 C C . ARG A 1 71 ? 13.976 1.267 -5.065 1.00 96.75 71 ARG A C 1
ATOM 565 O O . ARG A 1 71 ? 14.560 0.866 -6.063 1.00 96.75 71 ARG A O 1
ATOM 572 N N . GLU A 1 72 ? 12.791 1.869 -5.137 1.00 96.12 72 GLU A N 1
ATOM 573 C CA . GLU A 1 72 ? 12.160 2.165 -6.428 1.00 96.12 72 GLU A CA 1
ATOM 574 C C . GLU A 1 72 ? 12.948 3.217 -7.217 1.00 96.12 72 GLU A C 1
ATOM 576 O O . GLU A 1 72 ? 13.147 3.053 -8.417 1.00 96.12 72 GLU A O 1
ATOM 581 N N . VAL A 1 73 ? 13.480 4.243 -6.550 1.00 97.19 73 VAL A N 1
ATOM 582 C CA . VAL A 1 73 ? 14.362 5.239 -7.182 1.00 97.19 73 VAL A CA 1
ATOM 583 C C . VAL A 1 73 ? 15.627 4.581 -7.740 1.00 97.19 73 VAL A C 1
ATOM 585 O O . VAL A 1 73 ? 16.006 4.852 -8.877 1.00 97.19 73 VAL A O 1
ATOM 588 N N . GLU A 1 74 ? 16.252 3.679 -6.981 1.00 96.25 74 GLU A N 1
ATOM 589 C CA . GLU A 1 74 ? 17.434 2.933 -7.430 1.00 96.25 74 GLU A CA 1
ATOM 590 C C . GLU A 1 74 ? 17.136 2.075 -8.671 1.00 96.25 74 GLU A C 1
ATOM 592 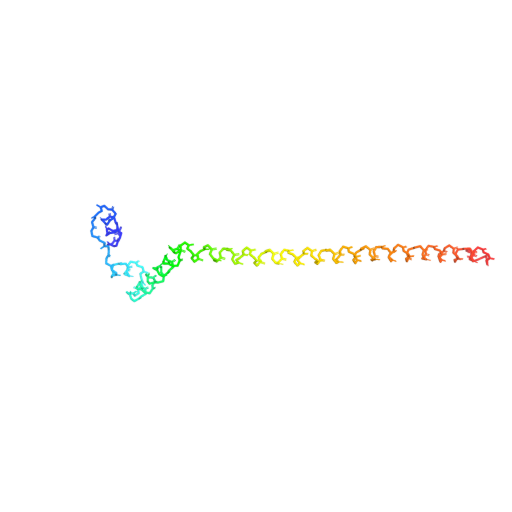O O . GLU A 1 74 ? 17.868 2.138 -9.660 1.00 96.25 74 GLU A O 1
ATOM 597 N N . LYS A 1 75 ? 16.013 1.344 -8.675 1.00 96.38 75 LYS A N 1
ATOM 598 C CA . LYS A 1 75 ? 15.568 0.565 -9.844 1.00 96.38 75 LYS A CA 1
ATOM 599 C C . LYS A 1 75 ? 15.338 1.442 -11.071 1.00 96.38 75 LYS A C 1
ATOM 601 O O . LYS A 1 75 ? 15.735 1.060 -12.168 1.00 96.38 75 LYS A O 1
ATOM 606 N N . VAL A 1 76 ? 14.701 2.601 -10.899 1.00 96.88 76 VAL A N 1
ATOM 607 C CA . VAL A 1 76 ? 14.487 3.559 -11.995 1.00 96.88 76 VAL A CA 1
ATOM 608 C C . VAL A 1 76 ? 15.823 4.062 -12.539 1.00 96.88 76 VAL A C 1
ATOM 610 O O . VAL A 1 76 ? 15.977 4.150 -13.756 1.00 96.88 76 VAL A O 1
ATOM 613 N N . GLY A 1 77 ? 16.805 4.325 -11.671 1.00 95.81 77 GLY A N 1
ATOM 614 C CA . GLY A 1 77 ? 18.163 4.679 -12.086 1.00 95.81 77 GLY A CA 1
ATOM 615 C C . GLY A 1 77 ? 18.794 3.599 -12.966 1.00 95.81 77 GLY A C 1
ATOM 616 O O . GLY A 1 77 ? 19.231 3.894 -14.076 1.00 95.81 77 GLY A O 1
ATOM 617 N N . ILE A 1 78 ? 18.751 2.338 -12.525 1.00 96.56 78 ILE A N 1
ATOM 618 C CA . ILE A 1 78 ? 19.276 1.194 -13.291 1.00 96.56 78 ILE A CA 1
ATOM 619 C C . ILE A 1 78 ? 18.570 1.064 -14.647 1.00 96.56 78 ILE A C 1
ATOM 621 O O . ILE A 1 78 ? 19.229 0.941 -15.677 1.00 96.56 78 ILE A O 1
ATOM 625 N N . LEU A 1 79 ? 17.235 1.127 -14.667 1.00 96.38 79 LEU A N 1
ATOM 626 C CA . LEU A 1 79 ? 16.455 1.049 -15.906 1.00 96.38 79 LEU A CA 1
ATOM 627 C C . LEU A 1 79 ? 16.796 2.186 -16.870 1.00 96.38 79 LEU A C 1
ATOM 629 O O . LEU A 1 79 ? 16.878 1.961 -18.073 1.00 96.38 79 LEU A O 1
ATOM 633 N N . THR A 1 80 ? 17.021 3.392 -16.353 1.00 97.06 80 THR A N 1
ATOM 634 C CA . THR A 1 80 ? 17.409 4.546 -17.171 1.00 97.06 80 THR A CA 1
ATOM 635 C C . THR A 1 80 ? 18.752 4.303 -17.856 1.00 97.06 80 THR A C 1
ATOM 637 O O . THR A 1 80 ? 18.862 4.523 -19.061 1.00 97.06 80 THR A O 1
ATOM 640 N N . THR A 1 81 ? 19.744 3.784 -17.124 1.00 97.06 81 THR A N 1
ATOM 641 C CA . THR A 1 81 ? 21.052 3.424 -17.689 1.00 97.06 81 THR A CA 1
ATOM 642 C C . THR A 1 81 ? 20.922 2.349 -18.765 1.00 97.06 81 THR A C 1
ATOM 644 O O . THR A 1 81 ? 21.391 2.553 -19.881 1.00 97.06 81 THR A O 1
ATOM 647 N N . LEU A 1 82 ? 20.214 1.251 -18.479 1.00 97.38 82 LEU A N 1
ATOM 648 C CA . LEU A 1 82 ? 20.027 0.151 -19.433 1.00 97.38 82 LEU A CA 1
ATOM 649 C C . LEU A 1 82 ? 19.293 0.597 -20.705 1.00 97.38 82 LEU A C 1
ATOM 651 O O . LEU A 1 82 ? 19.654 0.192 -21.807 1.00 97.38 82 LEU A O 1
ATOM 655 N N . CYS A 1 83 ? 18.276 1.453 -20.575 1.00 97.19 83 CYS A N 1
ATOM 656 C CA . CYS A 1 83 ? 17.595 2.039 -21.728 1.00 97.19 83 CYS A CA 1
ATOM 657 C C . CYS A 1 83 ? 18.536 2.921 -22.560 1.00 97.19 83 CYS A C 1
ATOM 659 O O . CYS A 1 83 ? 18.449 2.903 -23.787 1.00 97.19 83 CYS A O 1
ATOM 661 N N . GLY A 1 84 ? 19.434 3.672 -21.914 1.00 97.19 84 GLY A N 1
ATOM 662 C CA . GLY A 1 84 ? 20.464 4.458 -22.593 1.00 97.19 84 GLY A CA 1
ATOM 663 C C . GLY A 1 84 ? 21.453 3.584 -23.366 1.00 97.19 84 GLY A C 1
ATOM 664 O O . GLY A 1 84 ? 21.687 3.826 -24.548 1.00 97.19 84 GLY A O 1
ATOM 665 N N . GLU A 1 85 ? 21.973 2.530 -22.735 1.00 96.94 85 GLU A N 1
ATOM 666 C CA . GLU A 1 85 ? 22.876 1.558 -23.369 1.00 96.94 85 GLU A CA 1
ATOM 667 C C . GLU A 1 85 ? 22.210 0.859 -24.561 1.00 96.94 85 GLU A C 1
ATOM 669 O O . GLU A 1 85 ? 22.803 0.741 -25.633 1.00 96.94 85 GLU A O 1
ATOM 674 N N . LEU A 1 86 ? 20.947 0.452 -24.413 1.00 97.31 86 LEU A N 1
ATOM 675 C CA . LEU A 1 86 ? 20.190 -0.192 -25.484 1.00 97.31 86 LEU A CA 1
ATOM 676 C C . LEU A 1 86 ? 19.891 0.769 -26.644 1.00 97.31 86 LEU A C 1
ATOM 678 O O . LEU A 1 86 ? 19.923 0.360 -27.804 1.00 97.31 86 LEU A O 1
ATOM 682 N N . ALA A 1 87 ? 19.624 2.043 -26.352 1.00 96.00 87 ALA A N 1
ATOM 683 C CA . ALA A 1 87 ? 19.448 3.065 -27.378 1.00 96.00 87 ALA A CA 1
ATOM 684 C C . ALA A 1 87 ? 20.745 3.314 -28.166 1.00 96.00 87 ALA A C 1
ATOM 686 O O . ALA A 1 87 ? 20.684 3.437 -29.389 1.00 96.00 87 ALA A O 1
ATOM 687 N N . ALA A 1 88 ? 21.898 3.336 -27.488 1.00 96.44 88 ALA A N 1
ATOM 688 C CA . ALA A 1 88 ? 23.205 3.445 -28.132 1.00 96.44 88 ALA A CA 1
ATOM 689 C C . ALA A 1 88 ? 23.497 2.223 -29.019 1.00 96.44 88 ALA A C 1
ATOM 691 O O . ALA A 1 88 ? 23.740 2.380 -30.210 1.00 96.44 88 ALA A O 1
ATOM 692 N N . ALA A 1 89 ? 23.332 1.004 -28.495 1.00 96.38 89 ALA A N 1
ATOM 693 C CA . ALA A 1 89 ? 23.537 -0.221 -29.271 1.00 96.38 89 ALA A CA 1
ATOM 694 C C . 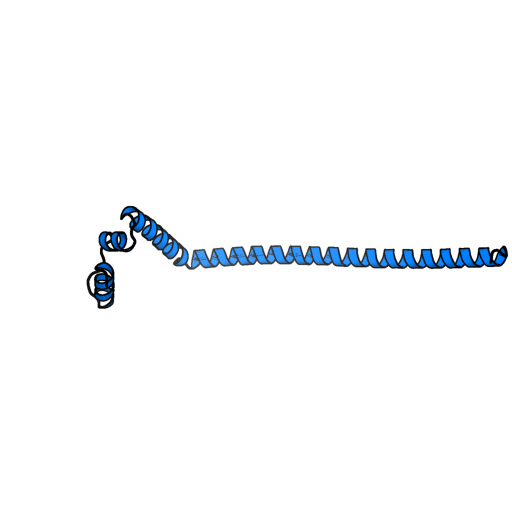ALA A 1 89 ? 22.610 -0.314 -30.499 1.00 96.38 89 ALA A C 1
ATOM 696 O O . ALA A 1 89 ? 23.006 -0.796 -31.560 1.00 96.38 89 ALA A O 1
ATOM 697 N N . LEU A 1 90 ? 21.366 0.165 -30.380 1.00 96.50 90 LEU A N 1
ATOM 698 C CA . LEU A 1 90 ? 20.441 0.250 -31.510 1.00 96.50 90 LEU A CA 1
ATOM 699 C C . LEU A 1 90 ? 20.905 1.267 -32.560 1.00 96.50 90 LEU A C 1
ATOM 701 O O . LEU A 1 90 ? 20.678 1.053 -33.752 1.00 96.50 90 LEU A O 1
ATOM 705 N N . HIS A 1 91 ? 21.492 2.383 -32.132 1.00 96.56 91 HIS A N 1
ATOM 706 C CA . HIS A 1 91 ? 22.050 3.374 -33.041 1.00 96.56 91 HIS A CA 1
ATOM 707 C C . HIS A 1 91 ? 23.227 2.789 -33.825 1.00 96.56 91 HIS A C 1
ATOM 709 O O . HIS A 1 91 ? 23.161 2.781 -35.052 1.00 96.56 91 HIS A O 1
ATOM 715 N N . ASP A 1 92 ? 24.197 2.184 -33.138 1.00 96.69 92 ASP A N 1
ATOM 716 C CA . ASP A 1 92 ? 25.368 1.554 -33.759 1.00 96.69 92 ASP A CA 1
ATOM 717 C C . ASP A 1 92 ? 24.947 0.477 -34.777 1.00 96.69 92 ASP A C 1
ATOM 719 O O . ASP A 1 92 ? 25.366 0.488 -35.933 1.00 96.69 92 ASP A O 1
ATOM 723 N N . ALA A 1 93 ? 24.001 -0.395 -34.403 1.00 96.44 93 ALA A N 1
ATOM 724 C CA . ALA A 1 93 ? 23.484 -1.430 -35.301 1.00 96.44 93 ALA A CA 1
ATOM 725 C C . ALA A 1 93 ? 22.789 -0.859 -36.555 1.00 96.44 93 ALA A C 1
ATOM 727 O O . ALA A 1 93 ? 22.798 -1.485 -37.620 1.00 96.44 93 ALA A O 1
ATOM 728 N N . ARG A 1 94 ? 22.163 0.322 -36.453 1.00 96.88 94 ARG A N 1
ATOM 729 C CA . ARG A 1 94 ? 21.568 1.013 -37.609 1.00 96.88 94 ARG A CA 1
ATOM 730 C C . ARG A 1 94 ? 22.638 1.599 -38.522 1.00 96.88 94 ARG A C 1
ATOM 732 O O . ARG A 1 94 ? 22.463 1.536 -39.739 1.00 96.88 94 ARG A O 1
ATOM 739 N N . GLU A 1 95 ? 23.713 2.147 -37.963 1.00 97.12 95 GLU A N 1
ATOM 740 C CA . GLU A 1 95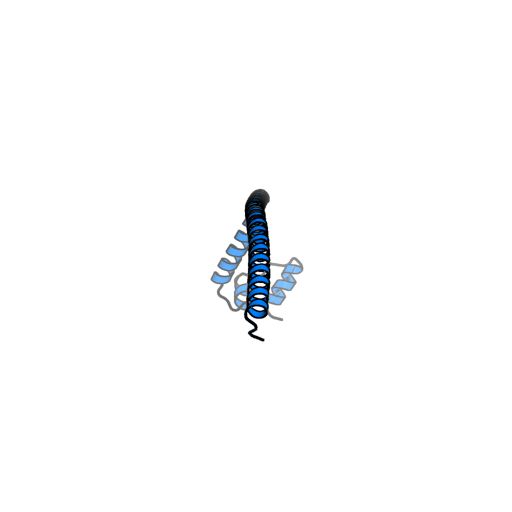 ? 24.842 2.660 -38.744 1.00 97.12 95 GLU A CA 1
ATOM 741 C C . GLU A 1 95 ? 25.551 1.534 -39.505 1.00 97.12 95 GLU A C 1
ATOM 743 O O . GLU A 1 95 ? 25.751 1.645 -40.718 1.00 97.12 95 GLU A O 1
ATOM 748 N N . ASP A 1 96 ? 25.815 0.409 -38.837 1.00 96.38 96 ASP A N 1
ATOM 749 C CA . ASP A 1 96 ? 26.405 -0.784 -39.452 1.00 96.38 96 ASP A CA 1
ATOM 750 C C . ASP A 1 96 ? 25.548 -1.315 -40.606 1.00 96.38 96 ASP A C 1
ATOM 752 O O . ASP A 1 96 ? 26.055 -1.635 -41.689 1.00 96.38 96 ASP A O 1
ATOM 756 N N . LEU A 1 97 ? 24.225 -1.373 -40.410 1.00 95.62 97 LEU A N 1
ATOM 757 C CA . LEU A 1 97 ? 23.295 -1.804 -41.451 1.00 95.62 97 LEU A CA 1
ATOM 758 C C . LEU A 1 97 ? 23.313 -0.851 -42.653 1.00 95.62 97 LEU A C 1
ATOM 760 O O . LEU A 1 97 ? 23.375 -1.314 -43.794 1.00 95.62 97 LEU A O 1
ATOM 764 N N . ALA A 1 98 ? 23.279 0.463 -42.415 1.00 95.44 98 ALA A N 1
ATOM 765 C CA . ALA A 1 98 ? 23.329 1.466 -43.475 1.00 95.44 98 ALA A CA 1
ATOM 766 C C . ALA A 1 98 ? 24.645 1.379 -44.269 1.00 95.44 98 ALA A C 1
ATOM 768 O O . ALA A 1 98 ? 24.646 1.426 -45.505 1.00 95.44 98 ALA A O 1
ATOM 769 N N . PHE A 1 99 ? 25.768 1.171 -43.578 1.00 94.75 99 PHE A N 1
ATOM 770 C CA . PHE A 1 99 ? 27.070 0.977 -44.208 1.00 94.75 99 PHE A CA 1
ATOM 771 C C . PHE A 1 99 ? 27.119 -0.299 -45.062 1.00 94.75 99 PHE A C 1
ATOM 773 O O . PHE A 1 99 ? 27.599 -0.277 -46.206 1.00 94.75 99 PHE A O 1
ATOM 780 N N . ALA A 1 100 ? 26.594 -1.412 -44.544 1.00 93.81 100 ALA A N 1
ATOM 781 C CA . ALA A 1 100 ? 26.515 -2.674 -45.272 1.00 93.81 100 ALA A CA 1
ATOM 782 C C . ALA A 1 100 ? 25.637 -2.546 -46.529 1.00 93.81 100 ALA A C 1
ATOM 784 O O . ALA A 1 100 ? 26.049 -2.975 -47.610 1.00 93.81 100 ALA A O 1
ATOM 785 N N . GLN A 1 101 ? 24.474 -1.894 -46.420 1.00 94.44 101 GLN A N 1
ATOM 786 C CA . GLN A 1 101 ? 23.577 -1.625 -47.550 1.00 94.44 101 GLN A CA 1
ATOM 787 C C . GLN A 1 101 ? 24.269 -0.793 -48.637 1.00 94.44 101 GLN A C 1
ATOM 789 O O . GLN A 1 101 ? 24.316 -1.218 -49.793 1.00 94.44 101 GLN A O 1
ATOM 794 N N . SER A 1 102 ? 24.915 0.317 -48.264 1.00 91.44 102 SER A N 1
ATOM 795 C CA . SER A 1 102 ? 25.682 1.155 -49.199 1.00 91.44 102 SER A CA 1
ATOM 796 C C . SER A 1 102 ? 26.822 0.387 -49.885 1.00 91.44 102 SER A C 1
ATOM 798 O O . SER A 1 102 ? 27.135 0.592 -51.063 1.00 91.44 102 SER A O 1
ATOM 800 N N . THR A 1 103 ? 27.471 -0.526 -49.163 1.00 91.69 103 THR A N 1
ATOM 801 C CA . THR A 1 103 ? 28.539 -1.369 -49.714 1.00 91.69 103 THR A CA 1
ATOM 802 C C . THR A 1 103 ? 27.994 -2.373 -50.731 1.00 91.69 103 THR A C 1
ATOM 804 O O . THR A 1 103 ? 28.571 -2.525 -51.810 1.00 91.69 103 THR A O 1
ATOM 807 N N . VAL A 1 104 ? 26.858 -3.013 -50.439 1.00 91.62 104 VAL A N 1
ATOM 808 C CA . VAL A 1 104 ? 26.177 -3.923 -51.374 1.00 91.62 104 VAL A CA 1
ATOM 809 C C . VAL A 1 104 ? 25.737 -3.187 -52.641 1.00 91.62 104 VAL A C 1
ATOM 811 O O . VAL A 1 104 ? 25.968 -3.692 -53.740 1.00 91.62 104 VAL A O 1
ATOM 814 N N . GLU A 1 105 ? 25.164 -1.989 -52.521 1.00 90.12 105 GLU A N 1
ATOM 815 C CA . GLU A 1 105 ? 24.761 -1.167 -53.670 1.00 90.12 105 GLU A CA 1
ATOM 816 C C . GLU A 1 105 ? 25.948 -0.809 -54.569 1.00 90.12 105 GLU A C 1
ATOM 818 O O . GLU A 1 105 ? 25.897 -1.032 -55.782 1.00 90.12 105 GLU A O 1
ATOM 823 N N . ARG A 1 106 ? 27.063 -0.350 -53.984 1.00 87.19 106 ARG A N 1
ATOM 824 C CA . ARG A 1 106 ? 28.297 -0.073 -54.739 1.00 87.19 106 ARG A CA 1
ATOM 825 C C . ARG A 1 106 ? 28.814 -1.307 -55.477 1.00 87.19 106 ARG A C 1
ATOM 827 O O . ARG A 1 106 ? 29.246 -1.206 -56.626 1.00 87.19 106 ARG A O 1
ATOM 834 N N . LEU A 1 107 ? 28.761 -2.481 -54.845 1.00 87.25 107 LEU A N 1
ATOM 835 C CA . LEU A 1 107 ? 29.173 -3.737 -55.475 1.00 87.25 107 LEU A CA 1
ATOM 836 C C . LEU A 1 107 ? 28.232 -4.164 -56.611 1.00 87.25 107 LEU A C 1
ATOM 838 O O . LEU A 1 107 ? 28.722 -4.655 -57.629 1.00 87.25 107 LEU A O 1
ATOM 842 N N . ARG A 1 108 ? 26.914 -3.957 -56.473 1.00 85.62 108 ARG A N 1
ATOM 843 C CA . ARG A 1 108 ? 25.934 -4.212 -57.546 1.00 85.62 108 ARG A CA 1
ATOM 844 C C . ARG A 1 108 ? 26.190 -3.327 -58.762 1.00 85.62 108 ARG A C 1
ATOM 846 O O . ARG A 1 108 ? 26.299 -3.857 -59.866 1.00 85.62 108 ARG A O 1
ATOM 853 N N . MET A 1 109 ? 26.405 -2.023 -58.553 1.00 82.06 109 MET A N 1
ATOM 854 C CA . MET A 1 109 ? 26.742 -1.092 -59.639 1.00 82.06 109 MET A CA 1
ATOM 855 C C . MET A 1 109 ? 28.044 -1.484 -60.349 1.00 82.06 109 MET A C 1
ATOM 857 O O . MET A 1 109 ? 28.103 -1.491 -61.574 1.00 82.06 109 MET A O 1
ATOM 861 N N . LYS A 1 110 ? 29.080 -1.884 -59.598 1.00 81.38 110 LYS A N 1
ATOM 862 C CA . LYS A 1 110 ? 30.376 -2.284 -60.173 1.00 81.38 110 LYS A CA 1
ATOM 863 C C . LYS A 1 110 ? 30.309 -3.586 -60.985 1.00 81.38 110 LYS A C 1
ATOM 865 O O . LYS A 1 110 ? 31.114 -3.769 -61.892 1.00 81.38 110 LYS A O 1
ATOM 870 N N . LYS A 1 111 ? 29.386 -4.498 -60.655 1.00 82.12 111 LYS A N 1
ATOM 871 C CA . LYS A 1 111 ? 29.200 -5.782 -61.357 1.00 82.12 111 LYS A CA 1
ATOM 872 C C . LYS A 1 111 ? 28.146 -5.735 -62.473 1.00 82.12 111 LYS A C 1
ATOM 874 O O . LYS A 1 111 ? 27.938 -6.759 -63.114 1.00 82.12 111 LYS A O 1
ATOM 879 N N . GLY A 1 112 ? 27.490 -4.593 -62.704 1.00 65.88 112 GLY A N 1
ATOM 880 C CA . GLY A 1 112 ? 26.451 -4.455 -63.734 1.00 65.88 112 GLY A CA 1
ATOM 881 C C . GLY A 1 112 ? 25.187 -5.281 -63.466 1.00 65.88 112 GLY A C 1
ATOM 882 O O . GLY A 1 112 ? 24.469 -5.612 -64.402 1.00 65.88 112 GLY A O 1
ATOM 883 N N . LEU A 1 113 ? 24.932 -5.645 -62.205 1.00 61.66 113 LEU A N 1
ATOM 884 C CA . LEU A 1 113 ? 23.742 -6.388 -61.782 1.00 61.66 113 LEU A CA 1
ATOM 885 C C . LEU A 1 113 ? 22.669 -5.377 -61.357 1.00 61.66 113 LEU A C 1
ATOM 887 O O . LEU A 1 113 ? 22.519 -5.096 -60.165 1.00 61.66 113 LEU A O 1
ATOM 891 N N . GLY A 1 114 ? 22.019 -4.771 -62.351 1.00 56.22 114 GLY A N 1
ATOM 892 C CA . GLY A 1 114 ? 20.846 -3.906 -62.208 1.00 56.22 114 GLY A CA 1
ATOM 893 C C . GLY A 1 114 ? 19.595 -4.605 -62.707 1.00 56.22 114 GLY A C 1
ATOM 894 O O . GLY A 1 114 ? 19.722 -5.362 -63.695 1.00 56.22 114 GLY A O 1
#

Mean predicted aligned error: 13.16 Å

Sequence (114 aa):
MTEFELQLVAWRAGGRKPSVRSVAEACGISRQSVYRSHQCVVAKIAELSDPQKRERDVALKIDLLRERLRREVEKVGILTTLCGELAAALHDAREDLAFAQSTVERLRMKKGLG

Solvent-accessible surface area (backbone atoms only — not comparable to full-atom values): 6348 Å² total; per-residue (Å²): 134,54,76,49,55,54,31,51,54,40,28,74,73,73,45,65,74,71,50,66,63,46,53,14,62,73,68,75,49,55,55,69,56,52,53,54,52,49,52,52,52,52,52,50,48,54,61,69,67,36,64,68,61,49,53,52,55,50,52,54,51,50,52,53,51,50,55,51,50,52,53,52,52,51,52,52,51,52,51,52,51,52,52,50,54,51,52,50,54,52,49,54,55,50,52,53,49,53,52,51,50,54,51,51,51,54,51,31,65,76,68,70,65,123

Radius of gyration: 37.7 Å; Cα contacts (8 Å, |Δi|>4): 34; chains: 1; bounding box: 72×26×94 Å